Protein AF-A0A1F8PMV8-F1 (afdb_monomer_lite)

Secondary structure (DSSP, 8-state):
--HHHHHHHHHHHHHHHHHHHHHHHHHHHHHHHHHHHHHHHHHHHHHHHHHHHHHHHHTSHHHHHHHHHHHHSTTTHHHHHHHHHHTT-THHHHHHHHHHHHHHHHHHHHTTSS-HHHHHHHHHHHHHHHHHHTHHHHTSHHHHGGGHHHHHHHHHHHHHHHHHHHHHHHTT-

Structure (mmCIF, N/CA/C/O backbone):
data_AF-A0A1F8PMV8-F1
#
_entry.id   AF-A0A1F8PMV8-F1
#
loop_
_atom_site.group_PDB
_atom_site.id
_atom_site.type_symbol
_atom_site.label_atom_id
_atom_site.label_alt_id
_atom_site.label_comp_id
_atom_site.label_asym_id
_atom_site.label_entity_id
_atom_site.label_seq_id
_atom_site.pdbx_PDB_ins_code
_atom_site.Cartn_x
_atom_site.Cartn_y
_atom_site.Cartn_z
_atom_site.occupancy
_atom_site.B_iso_or_equiv
_atom_site.auth_seq_id
_atom_site.auth_comp_id
_atom_site.auth_asym_id
_atom_site.auth_atom_id
_atom_site.pdbx_PDB_model_num
ATOM 1 N N . MET A 1 1 ? 32.183 13.349 -68.808 1.00 56.97 1 MET A N 1
ATOM 2 C CA . MET A 1 1 ? 32.113 12.315 -67.754 1.00 56.97 1 MET A CA 1
ATOM 3 C C . MET A 1 1 ? 31.912 10.998 -68.468 1.00 56.97 1 MET A C 1
ATOM 5 O O . MET A 1 1 ? 30.893 10.859 -69.133 1.00 56.97 1 MET A O 1
ATOM 9 N N . ASP A 1 2 ? 32.897 10.103 -68.427 1.00 72.06 2 ASP A N 1
ATOM 10 C CA . ASP A 1 2 ? 32.836 8.847 -69.180 1.00 72.06 2 ASP A CA 1
ATOM 11 C C . ASP A 1 2 ? 31.900 7.841 -68.507 1.00 72.06 2 ASP A C 1
ATOM 13 O O . ASP A 1 2 ? 31.775 7.811 -67.281 1.00 72.06 2 ASP A O 1
ATOM 17 N N . ALA A 1 3 ? 31.263 6.985 -69.312 1.00 69.50 3 ALA A N 1
ATOM 18 C CA . ALA A 1 3 ? 30.319 5.960 -68.851 1.00 69.50 3 ALA A CA 1
ATOM 19 C C . ALA A 1 3 ? 30.900 5.078 -67.728 1.00 69.50 3 ALA A C 1
ATOM 21 O O . ALA A 1 3 ? 30.210 4.745 -66.768 1.00 69.50 3 ALA A O 1
ATOM 22 N N . LYS A 1 4 ? 32.210 4.814 -67.783 1.00 68.19 4 LYS A N 1
ATOM 23 C CA . LYS A 1 4 ? 32.962 4.048 -66.780 1.00 68.19 4 LYS A CA 1
ATOM 24 C C . LYS A 1 4 ? 33.023 4.736 -65.407 1.00 68.19 4 LYS A C 1
ATOM 26 O O . LYS A 1 4 ? 33.072 4.072 -64.376 1.00 68.19 4 LYS A O 1
ATOM 31 N N . THR A 1 5 ? 33.006 6.070 -65.373 1.00 69.88 5 THR A N 1
ATOM 32 C CA . THR A 1 5 ? 32.965 6.856 -64.129 1.00 69.88 5 THR A CA 1
ATOM 33 C C . THR A 1 5 ? 31.576 6.807 -63.490 1.00 69.88 5 THR A C 1
ATOM 35 O O . THR A 1 5 ? 31.470 6.745 -62.269 1.00 69.88 5 THR A O 1
ATOM 38 N N . ILE A 1 6 ? 30.518 6.790 -64.308 1.00 69.75 6 ILE A N 1
ATOM 39 C CA . ILE A 1 6 ? 29.122 6.694 -63.850 1.00 69.75 6 ILE A CA 1
ATOM 40 C C . ILE A 1 6 ? 28.833 5.291 -63.300 1.00 69.75 6 ILE A C 1
ATOM 42 O O . ILE A 1 6 ? 28.252 5.161 -62.227 1.00 69.75 6 ILE A O 1
ATOM 46 N N . GLU A 1 7 ? 29.299 4.247 -63.986 1.00 71.44 7 GLU A N 1
ATOM 47 C CA . GLU A 1 7 ? 29.146 2.851 -63.562 1.00 71.44 7 GLU A CA 1
ATOM 48 C C . GLU A 1 7 ? 29.895 2.557 -62.251 1.00 71.44 7 GLU A C 1
ATOM 50 O O . GLU A 1 7 ? 29.337 1.965 -61.327 1.00 71.44 7 GLU A O 1
ATOM 55 N N . ASN A 1 8 ? 31.127 3.059 -62.108 1.00 72.69 8 ASN A N 1
ATOM 56 C CA . ASN A 1 8 ? 31.873 2.953 -60.853 1.00 72.69 8 ASN A CA 1
ATOM 57 C C . ASN A 1 8 ? 31.182 3.699 -59.701 1.00 72.69 8 ASN A C 1
ATOM 59 O O . ASN A 1 8 ? 31.124 3.178 -58.589 1.00 72.69 8 ASN A O 1
ATOM 63 N N . ALA A 1 9 ? 30.626 4.888 -59.952 1.00 71.38 9 ALA A N 1
ATOM 64 C CA . ALA A 1 9 ? 29.877 5.629 -58.939 1.00 71.38 9 ALA A CA 1
ATOM 65 C C . ALA A 1 9 ? 28.587 4.899 -58.520 1.00 71.38 9 ALA A C 1
ATOM 67 O O . ALA A 1 9 ? 28.273 4.852 -57.331 1.00 71.38 9 ALA A O 1
ATOM 68 N N . ALA A 1 10 ? 27.874 4.281 -59.468 1.00 71.00 10 ALA A N 1
ATOM 69 C CA . ALA A 1 10 ? 26.686 3.478 -59.189 1.00 71.00 10 ALA A CA 1
ATOM 70 C C . ALA A 1 10 ? 27.019 2.232 -58.349 1.00 71.00 10 ALA A C 1
ATOM 72 O O . ALA A 1 10 ? 26.348 1.970 -57.353 1.00 71.00 10 ALA A O 1
ATOM 73 N N . ASN A 1 11 ? 28.099 1.518 -58.679 1.00 74.62 11 ASN A N 1
ATOM 74 C CA . ASN A 1 11 ? 28.552 0.355 -57.909 1.00 74.62 11 ASN A CA 1
ATOM 75 C C . ASN A 1 11 ? 28.974 0.729 -56.479 1.00 74.62 11 ASN A C 1
ATOM 77 O O . ASN A 1 11 ? 28.646 0.018 -55.530 1.00 74.62 11 ASN A O 1
ATOM 81 N N . VAL A 1 12 ? 29.645 1.873 -56.300 1.00 74.94 12 VAL A N 1
ATOM 82 C CA . VAL A 1 12 ? 29.990 2.392 -54.966 1.00 74.94 12 VAL A CA 1
ATOM 83 C C . VAL A 1 12 ? 28.729 2.756 -54.179 1.00 74.94 12 VAL A C 1
ATOM 85 O O . VAL A 1 12 ? 28.621 2.382 -53.014 1.00 74.94 12 VAL A O 1
ATOM 88 N N . ALA A 1 13 ? 27.746 3.417 -54.796 1.00 73.50 13 ALA A N 1
ATOM 89 C CA . ALA A 1 13 ? 26.493 3.773 -54.130 1.00 73.50 13 ALA A CA 1
ATOM 90 C C . ALA A 1 13 ? 25.708 2.535 -53.659 1.00 73.50 13 ALA A C 1
ATOM 92 O O . ALA A 1 13 ? 25.258 2.494 -52.517 1.00 73.50 13 ALA A O 1
ATOM 93 N N . VAL A 1 14 ? 25.620 1.490 -54.489 1.00 80.56 14 VAL A N 1
ATOM 94 C CA . VAL A 1 14 ? 24.934 0.229 -54.144 1.00 80.56 14 VAL A CA 1
ATOM 95 C C . VAL A 1 14 ? 25.578 -0.474 -52.944 1.00 80.56 14 VAL A C 1
ATOM 97 O O . VAL A 1 14 ? 24.873 -1.112 -52.166 1.00 80.56 14 VAL A O 1
ATOM 100 N N . ILE A 1 15 ? 26.893 -0.333 -52.748 1.00 78.38 15 ILE A N 1
ATOM 101 C CA . ILE A 1 15 ? 27.610 -0.916 -51.601 1.00 78.38 15 ILE A CA 1
ATOM 102 C C . ILE A 1 15 ? 27.521 -0.011 -50.362 1.00 78.38 15 ILE A C 1
ATOM 104 O O . ILE A 1 15 ? 27.343 -0.495 -49.245 1.00 78.38 15 ILE A O 1
ATOM 108 N N . VAL A 1 16 ? 27.632 1.308 -50.536 1.00 81.31 16 VAL A N 1
ATOM 109 C CA . VAL A 1 16 ? 27.677 2.270 -49.425 1.00 81.31 16 VAL A CA 1
ATOM 110 C C . VAL A 1 16 ? 26.301 2.465 -48.785 1.00 81.31 16 VAL A C 1
ATOM 112 O O . VAL A 1 16 ? 26.208 2.552 -47.561 1.00 81.31 16 VAL A O 1
ATOM 115 N N . THR A 1 17 ? 25.219 2.493 -49.566 1.00 82.38 17 THR A N 1
ATOM 116 C CA . THR A 1 17 ? 23.868 2.741 -49.038 1.00 82.38 17 THR A CA 1
ATOM 117 C C . THR A 1 17 ? 23.415 1.699 -47.996 1.00 82.38 17 THR A C 1
ATOM 119 O O . THR A 1 17 ? 22.984 2.116 -46.919 1.00 82.38 17 THR A O 1
ATOM 122 N N . PRO A 1 18 ? 23.559 0.373 -48.208 1.00 86.56 18 PRO A N 1
ATOM 123 C CA . PRO A 1 18 ? 23.244 -0.630 -47.187 1.00 86.56 18 PRO A CA 1
ATOM 124 C C . PRO A 1 18 ? 24.082 -0.489 -45.913 1.00 86.56 18 PRO A C 1
ATOM 126 O O . PRO A 1 18 ? 23.559 -0.691 -44.819 1.00 86.56 18 PRO A O 1
ATOM 129 N N . LEU A 1 19 ? 25.361 -0.108 -46.034 1.00 87.31 19 LEU A N 1
ATOM 130 C CA . LEU A 1 19 ? 26.246 0.097 -44.882 1.00 87.31 19 LEU A CA 1
ATOM 131 C C . LEU A 1 19 ? 25.797 1.287 -44.030 1.00 87.31 19 LEU A C 1
ATOM 133 O O . LEU A 1 19 ? 25.754 1.183 -42.805 1.00 87.31 19 LEU A O 1
ATOM 137 N N . VAL A 1 20 ? 25.409 2.395 -44.668 1.00 87.19 20 VAL A N 1
ATOM 138 C CA . VAL A 1 20 ? 24.866 3.575 -43.976 1.00 87.19 20 VAL A CA 1
ATOM 139 C C . VAL A 1 20 ? 23.545 3.240 -43.279 1.00 87.19 20 VAL A C 1
ATOM 141 O O . VAL A 1 20 ? 23.355 3.603 -42.119 1.00 87.19 20 VAL A O 1
ATOM 144 N N . ILE A 1 21 ? 22.654 2.497 -43.945 1.00 87.31 21 ILE A N 1
ATOM 145 C CA . ILE A 1 21 ? 21.382 2.051 -43.356 1.00 87.31 21 ILE A CA 1
ATOM 146 C C . ILE A 1 21 ? 21.635 1.141 -42.146 1.00 87.31 21 ILE A C 1
ATOM 148 O O . ILE A 1 21 ? 21.069 1.370 -41.077 1.00 87.31 21 ILE A O 1
ATOM 152 N N . ALA A 1 22 ? 22.514 0.143 -42.278 1.00 87.88 22 ALA A N 1
ATOM 153 C CA . ALA A 1 22 ? 22.853 -0.775 -41.192 1.00 87.88 22 ALA A CA 1
ATOM 154 C C . ALA A 1 22 ? 23.463 -0.041 -39.987 1.00 87.88 22 ALA A C 1
ATOM 156 O O . ALA A 1 22 ? 23.062 -0.289 -38.849 1.00 87.88 22 ALA A O 1
ATOM 157 N N . ALA A 1 23 ? 24.373 0.910 -40.224 1.00 87.38 23 ALA A N 1
ATOM 158 C CA . ALA A 1 23 ? 24.937 1.751 -39.171 1.00 87.38 23 ALA A CA 1
ATOM 159 C C . ALA A 1 23 ? 23.855 2.583 -38.457 1.00 87.38 23 ALA A C 1
ATOM 161 O O . ALA A 1 23 ? 23.859 2.663 -37.228 1.00 87.38 23 ALA A O 1
ATOM 162 N N . GLY A 1 24 ? 22.890 3.132 -39.204 1.00 87.12 24 GLY A N 1
ATOM 163 C CA . GLY A 1 24 ? 21.737 3.843 -38.647 1.00 87.12 24 GLY A CA 1
ATOM 164 C C . GLY A 1 24 ? 20.878 2.970 -37.727 1.00 87.12 24 GLY A C 1
ATOM 165 O O . GLY A 1 24 ? 20.547 3.390 -36.619 1.00 87.12 24 GLY A O 1
ATOM 166 N N . PHE A 1 25 ? 20.578 1.730 -38.130 1.00 90.06 25 PHE A N 1
ATOM 167 C CA . PHE A 1 25 ? 19.830 0.781 -37.294 1.00 90.06 25 PHE A CA 1
ATOM 168 C C . PHE A 1 25 ? 20.584 0.385 -36.023 1.00 90.06 25 PHE A C 1
ATOM 170 O O . PHE A 1 25 ? 19.984 0.345 -34.950 1.00 90.06 25 PHE A O 1
ATOM 177 N N . ILE A 1 26 ? 21.890 0.122 -36.121 1.00 90.56 26 ILE A N 1
ATOM 178 C CA . ILE A 1 26 ? 22.721 -0.216 -34.956 1.00 90.56 26 ILE A CA 1
ATOM 179 C C . ILE A 1 26 ? 22.740 0.950 -33.964 1.00 90.56 26 ILE A C 1
ATOM 181 O O . ILE A 1 26 ? 22.552 0.740 -32.765 1.00 90.56 26 ILE A O 1
ATOM 185 N N . PHE A 1 27 ? 22.917 2.176 -34.458 1.00 90.19 27 PHE A N 1
ATOM 186 C CA . PHE A 1 27 ? 22.914 3.376 -33.628 1.00 90.19 27 PHE A CA 1
ATOM 187 C C . PHE A 1 27 ? 21.555 3.603 -32.950 1.00 90.19 27 PHE A C 1
ATOM 189 O O . PHE A 1 27 ? 21.502 3.817 -31.738 1.00 90.19 27 PHE A O 1
ATOM 196 N N . ALA A 1 28 ? 20.453 3.477 -33.696 1.00 83.06 28 ALA A N 1
ATOM 197 C CA . ALA A 1 28 ? 19.100 3.600 -33.155 1.00 83.06 28 ALA A CA 1
ATOM 198 C C . ALA A 1 28 ? 18.801 2.528 -32.094 1.00 83.06 28 ALA A C 1
ATOM 200 O O . ALA A 1 28 ? 18.268 2.839 -31.029 1.00 83.06 28 ALA A O 1
ATOM 201 N N . TYR A 1 29 ? 19.192 1.275 -32.342 1.00 88.69 29 TYR A N 1
ATOM 202 C CA . TYR A 1 29 ? 19.033 0.183 -31.382 1.00 88.69 29 TYR A CA 1
ATOM 203 C C . TYR A 1 29 ? 19.858 0.410 -30.107 1.00 88.69 29 TYR A C 1
ATOM 205 O O . TYR A 1 29 ? 19.361 0.192 -29.000 1.00 88.69 29 TYR A O 1
ATOM 213 N N . ALA A 1 30 ? 21.102 0.881 -30.243 1.00 86.50 30 ALA A N 1
ATOM 214 C CA . ALA A 1 30 ? 21.954 1.210 -29.106 1.00 86.50 30 ALA A CA 1
ATOM 215 C C . ALA A 1 30 ? 21.346 2.330 -28.245 1.00 86.50 30 ALA A C 1
ATOM 217 O O . ALA A 1 30 ? 21.271 2.176 -27.025 1.00 86.50 30 ALA A O 1
ATOM 218 N N . HIS A 1 31 ? 20.847 3.403 -28.868 1.00 82.19 31 HIS A N 1
ATOM 219 C CA . HIS A 1 31 ? 20.151 4.488 -28.169 1.00 82.19 31 HIS A CA 1
ATOM 220 C C . HIS A 1 31 ? 18.890 4.001 -27.456 1.00 82.19 31 HIS A C 1
ATOM 222 O O . HIS A 1 31 ? 18.740 4.236 -26.259 1.00 82.19 31 HIS A O 1
ATOM 228 N N . TRP A 1 32 ? 18.048 3.222 -28.139 1.00 82.12 32 TRP A N 1
ATOM 229 C CA . TRP A 1 32 ? 16.847 2.646 -27.536 1.00 82.12 32 TRP A CA 1
ATOM 230 C C . TRP A 1 32 ? 17.166 1.807 -26.290 1.00 82.12 32 TRP A C 1
ATOM 232 O O . TRP A 1 32 ? 16.485 1.915 -25.271 1.00 82.12 32 TRP A O 1
ATOM 242 N N . LYS A 1 33 ? 18.244 1.012 -26.320 1.00 84.12 33 LYS A N 1
ATOM 243 C CA . LYS A 1 33 ? 18.690 0.236 -25.153 1.00 84.12 33 LYS A CA 1
ATOM 244 C C . LYS A 1 33 ? 19.213 1.097 -24.005 1.00 84.12 33 LYS A C 1
ATOM 246 O O . LYS A 1 33 ? 19.039 0.708 -22.846 1.00 84.12 33 LYS A O 1
ATOM 251 N N . VAL A 1 34 ? 19.862 2.224 -24.294 1.00 82.50 34 VAL A N 1
ATOM 252 C CA . VAL A 1 34 ? 20.297 3.182 -23.266 1.00 82.50 34 VAL A CA 1
ATOM 253 C C . VAL A 1 34 ? 19.082 3.846 -22.621 1.00 82.50 34 VAL A C 1
ATOM 255 O O . VAL A 1 34 ? 18.983 3.823 -21.394 1.00 82.50 34 VAL A O 1
ATOM 258 N N . ASP A 1 35 ? 18.123 4.317 -23.417 1.00 80.00 35 ASP A N 1
ATOM 259 C CA . ASP A 1 35 ? 16.888 4.941 -22.928 1.00 80.00 35 ASP A CA 1
ATOM 260 C C . ASP A 1 35 ? 16.059 3.958 -22.090 1.00 80.00 35 ASP A C 1
ATOM 262 O O . ASP A 1 35 ? 15.577 4.294 -21.011 1.00 80.00 35 ASP A O 1
ATOM 266 N N . GLU A 1 36 ? 15.962 2.695 -22.515 1.00 81.88 36 GLU A N 1
ATOM 267 C CA . GLU A 1 36 ? 15.287 1.634 -21.760 1.00 81.88 36 GLU A CA 1
ATOM 268 C C . GLU A 1 36 ? 15.961 1.387 -20.396 1.00 81.88 36 GLU A C 1
ATOM 270 O O . GLU A 1 36 ? 15.291 1.190 -19.380 1.00 81.88 36 GLU A O 1
ATOM 275 N N . LYS A 1 37 ? 17.302 1.399 -20.340 1.00 81.94 37 LYS A N 1
ATOM 276 C CA . LYS A 1 37 ? 18.050 1.280 -19.076 1.00 81.94 37 LYS A CA 1
ATOM 277 C C . LYS A 1 37 ? 17.850 2.500 -18.178 1.00 81.94 37 LYS A C 1
ATOM 279 O O . LYS A 1 37 ? 17.633 2.314 -16.984 1.00 81.94 37 LYS A O 1
ATOM 284 N N . GLN A 1 38 ? 17.901 3.710 -18.731 1.00 77.88 38 GLN A N 1
ATOM 285 C CA . GLN A 1 38 ? 17.686 4.943 -17.973 1.00 77.88 38 GLN A CA 1
ATOM 286 C C . GLN A 1 38 ? 16.261 5.021 -17.423 1.00 77.88 38 GLN A C 1
ATOM 288 O O . GLN A 1 38 ? 16.084 5.270 -16.234 1.00 77.88 38 GLN A O 1
ATOM 293 N N . ASN A 1 39 ? 15.257 4.701 -18.238 1.00 75.88 39 ASN A N 1
ATOM 294 C CA . ASN A 1 39 ? 13.862 4.652 -17.806 1.00 75.88 39 ASN A CA 1
ATOM 295 C C . ASN A 1 39 ? 13.657 3.629 -16.687 1.00 75.88 39 ASN A C 1
ATOM 297 O O . ASN A 1 39 ? 13.048 3.956 -15.671 1.00 75.88 39 ASN A O 1
ATOM 301 N N . ARG A 1 40 ? 14.234 2.423 -16.809 1.00 79.31 40 ARG A N 1
ATOM 302 C CA . ARG A 1 40 ? 14.213 1.430 -15.722 1.00 79.31 40 ARG A CA 1
ATOM 303 C C . ARG A 1 40 ? 14.868 1.950 -14.445 1.00 79.31 40 ARG A C 1
ATOM 305 O O . ARG A 1 40 ? 14.311 1.763 -13.370 1.00 79.31 40 ARG A O 1
ATOM 312 N N . ALA A 1 41 ? 16.023 2.607 -14.547 1.00 78.94 41 ALA A N 1
ATOM 313 C CA . ALA A 1 41 ? 16.704 3.171 -13.385 1.00 78.94 41 ALA A CA 1
ATOM 314 C C . ALA A 1 41 ? 15.847 4.245 -12.697 1.00 78.94 41 ALA A C 1
ATOM 316 O O . ALA A 1 41 ? 15.666 4.183 -11.487 1.00 78.94 41 ALA A O 1
ATOM 317 N N . ILE A 1 42 ? 15.252 5.165 -13.463 1.00 80.88 42 ILE A N 1
ATOM 318 C CA . ILE A 1 42 ? 14.367 6.217 -12.940 1.00 80.88 42 ILE A CA 1
ATOM 319 C C . ILE A 1 42 ? 13.137 5.613 -12.254 1.00 80.88 42 ILE A C 1
ATOM 321 O O . ILE A 1 42 ? 12.781 6.039 -11.155 1.00 80.88 42 ILE A O 1
ATOM 325 N N . ILE A 1 43 ? 12.499 4.616 -12.875 1.00 80.38 43 ILE A N 1
ATOM 326 C CA . ILE A 1 43 ? 11.347 3.908 -12.297 1.00 80.38 43 ILE A CA 1
ATOM 327 C C . ILE A 1 43 ? 11.743 3.248 -10.974 1.00 80.38 43 ILE A C 1
ATOM 329 O O . ILE A 1 43 ? 11.061 3.443 -9.971 1.00 80.38 43 ILE A O 1
ATOM 333 N N . ASN A 1 44 ? 12.871 2.535 -10.945 1.00 79.62 44 ASN A N 1
ATOM 334 C CA . ASN A 1 44 ? 13.362 1.882 -9.735 1.00 79.62 44 ASN A CA 1
ATOM 335 C C . ASN A 1 44 ? 13.685 2.892 -8.630 1.00 79.62 44 ASN A C 1
ATOM 337 O O . ASN A 1 44 ? 13.315 2.669 -7.484 1.00 79.62 44 ASN A O 1
ATOM 341 N N . THR A 1 45 ? 14.328 4.018 -8.953 1.00 85.50 45 THR A N 1
ATOM 342 C CA . THR A 1 45 ? 14.621 5.069 -7.969 1.00 85.50 45 THR A CA 1
ATOM 343 C C . THR A 1 45 ? 13.343 5.639 -7.363 1.00 85.50 45 THR A C 1
ATOM 345 O O . THR A 1 45 ? 13.255 5.749 -6.142 1.00 85.50 45 THR A O 1
ATOM 348 N N . ARG A 1 46 ? 12.337 5.949 -8.191 1.00 82.62 46 ARG A N 1
ATOM 349 C CA . ARG A 1 46 ? 11.042 6.452 -7.711 1.00 82.62 46 ARG A CA 1
ATOM 350 C C . ARG A 1 46 ? 10.337 5.431 -6.830 1.00 82.62 46 ARG A C 1
ATOM 352 O O . ARG A 1 46 ? 9.847 5.791 -5.769 1.00 82.62 46 ARG A O 1
ATOM 359 N N . LEU A 1 47 ? 10.333 4.165 -7.239 1.00 84.62 47 LEU A N 1
ATOM 360 C CA . LEU A 1 47 ? 9.739 3.083 -6.462 1.00 84.62 47 LEU A CA 1
ATOM 361 C C . LEU A 1 47 ? 10.426 2.921 -5.103 1.00 84.62 47 LEU A C 1
ATOM 363 O O . LEU A 1 47 ? 9.742 2.839 -4.087 1.00 84.62 47 LEU A O 1
ATOM 367 N N . THR A 1 48 ? 11.761 2.927 -5.068 1.00 87.56 48 THR A N 1
ATOM 368 C CA . THR A 1 48 ? 12.525 2.883 -3.815 1.00 87.56 48 THR A CA 1
ATOM 369 C C . THR A 1 48 ? 12.185 4.070 -2.921 1.00 87.56 48 THR A C 1
ATOM 371 O O . THR A 1 48 ? 11.943 3.883 -1.734 1.00 87.56 48 THR A O 1
ATOM 374 N N . GLU A 1 49 ? 12.119 5.282 -3.474 1.00 89.25 49 GLU A N 1
ATOM 375 C CA . GLU A 1 49 ? 11.737 6.476 -2.717 1.00 89.25 49 GLU A CA 1
ATOM 376 C C . GLU A 1 49 ? 10.312 6.365 -2.156 1.00 89.25 49 GLU A C 1
ATOM 378 O O . GLU A 1 49 ? 10.088 6.658 -0.983 1.00 89.25 49 GLU A O 1
ATOM 383 N N . THR A 1 50 ? 9.351 5.896 -2.956 1.00 89.62 50 THR A N 1
ATOM 384 C CA . THR A 1 50 ? 7.979 5.651 -2.498 1.00 89.62 50 THR A CA 1
ATOM 385 C C . THR A 1 50 ? 7.947 4.632 -1.364 1.00 89.62 50 THR A C 1
ATOM 387 O O . THR A 1 50 ? 7.315 4.886 -0.343 1.00 89.62 50 THR A O 1
ATOM 390 N N . VAL A 1 51 ? 8.653 3.507 -1.505 1.00 90.88 51 VAL A N 1
ATOM 391 C CA . VAL A 1 51 ? 8.733 2.470 -0.467 1.00 90.88 51 VAL A CA 1
ATOM 392 C C . VAL A 1 51 ? 9.341 3.035 0.818 1.00 90.88 51 VAL A C 1
ATOM 394 O O . VAL A 1 51 ? 8.764 2.845 1.886 1.00 90.88 51 VAL A O 1
ATOM 397 N N . LEU A 1 52 ? 10.445 3.784 0.731 1.00 91.62 52 LEU A N 1
ATOM 398 C CA . LEU A 1 52 ? 11.072 4.420 1.894 1.00 91.62 52 LEU A CA 1
ATOM 399 C C . LEU A 1 52 ? 10.118 5.390 2.598 1.00 91.62 52 LEU A C 1
ATOM 401 O O . LEU A 1 52 ? 9.950 5.296 3.809 1.00 91.62 52 LEU A O 1
ATOM 405 N N . ARG A 1 53 ? 9.421 6.254 1.853 1.00 92.19 53 ARG A N 1
ATOM 406 C CA . ARG A 1 53 ? 8.429 7.184 2.423 1.00 92.19 53 ARG A CA 1
ATOM 407 C C . ARG A 1 53 ? 7.267 6.455 3.101 1.00 92.19 53 ARG A C 1
ATOM 409 O O . ARG A 1 53 ? 6.798 6.883 4.152 1.00 92.19 53 ARG A O 1
ATOM 416 N N . LEU A 1 54 ? 6.797 5.349 2.522 1.00 94.19 54 LEU A N 1
ATOM 417 C CA . LEU A 1 54 ? 5.755 4.524 3.140 1.00 94.19 54 LEU A CA 1
ATOM 418 C C . LEU A 1 54 ? 6.242 3.863 4.430 1.00 94.19 54 LEU A C 1
ATOM 420 O O . LEU A 1 54 ? 5.457 3.755 5.373 1.00 94.19 54 LEU A O 1
ATOM 424 N N . PHE A 1 55 ? 7.511 3.453 4.492 1.00 93.69 55 PHE A N 1
ATOM 425 C CA . PHE A 1 55 ? 8.136 2.960 5.719 1.00 93.69 55 PHE A CA 1
ATOM 426 C C . PHE A 1 55 ? 8.279 4.055 6.772 1.00 93.69 55 PHE A C 1
ATOM 428 O O . PHE A 1 55 ? 7.938 3.828 7.927 1.00 93.69 55 PHE A O 1
ATOM 435 N N . GLU A 1 56 ? 8.723 5.249 6.390 1.00 94.94 56 GLU A N 1
ATOM 436 C CA . GLU A 1 56 ? 8.819 6.396 7.298 1.00 94.94 56 GLU A CA 1
ATOM 437 C C . GLU A 1 56 ? 7.452 6.759 7.891 1.00 94.94 56 GLU A C 1
ATOM 439 O O . GLU A 1 56 ? 7.338 6.963 9.100 1.00 94.94 56 GLU A O 1
ATOM 444 N N . LEU A 1 57 ? 6.398 6.762 7.067 1.00 95.38 57 LEU A N 1
ATOM 445 C CA . LEU A 1 57 ? 5.026 6.969 7.530 1.00 95.38 57 LEU A CA 1
ATOM 446 C C . LEU A 1 57 ? 4.558 5.828 8.442 1.00 95.38 57 LEU A C 1
ATOM 448 O O . LEU A 1 57 ? 3.925 6.073 9.467 1.00 95.38 57 LEU A O 1
ATOM 452 N N . TRP A 1 58 ? 4.883 4.580 8.101 1.00 96.31 58 TRP A N 1
ATOM 453 C CA . TRP A 1 58 ? 4.565 3.432 8.946 1.00 96.31 58 TRP A CA 1
ATOM 454 C C . TRP A 1 58 ? 5.271 3.508 10.304 1.00 96.31 58 TRP A C 1
ATOM 456 O O . TRP A 1 58 ? 4.694 3.160 11.332 1.00 96.31 58 TRP A O 1
ATOM 466 N N . GLU A 1 59 ? 6.502 3.997 10.348 1.00 95.88 59 GLU A N 1
ATOM 467 C CA . GLU A 1 59 ? 7.283 4.136 11.576 1.00 95.88 59 GLU A CA 1
ATOM 468 C C . GLU A 1 59 ? 7.062 5.469 12.301 1.00 95.88 59 GLU A C 1
ATOM 470 O O . GLU A 1 59 ? 7.671 5.707 13.354 1.00 95.88 59 GLU A O 1
ATOM 475 N N . SER A 1 60 ? 6.166 6.327 11.807 1.00 96.00 60 SER A N 1
ATOM 476 C CA . SER A 1 60 ? 5.910 7.631 12.412 1.00 96.00 60 SER A CA 1
ATOM 477 C C . SER A 1 60 ? 5.338 7.505 13.838 1.00 96.00 60 SER A C 1
ATOM 479 O O . SER A 1 60 ? 4.689 6.503 14.177 1.00 96.00 60 SER A O 1
ATOM 481 N N . PRO A 1 61 ? 5.567 8.501 14.716 1.00 96.75 61 PRO A N 1
ATOM 482 C CA . PRO A 1 61 ? 4.996 8.515 16.063 1.00 96.75 61 PRO A CA 1
ATOM 483 C C . PRO A 1 61 ? 3.464 8.401 16.079 1.00 96.75 61 PRO A C 1
ATOM 485 O O . PRO A 1 61 ? 2.902 7.685 16.909 1.00 96.75 61 PRO A O 1
ATOM 488 N N . GLU A 1 62 ? 2.790 9.062 15.139 1.00 93.81 62 GLU A N 1
ATOM 489 C CA . GLU A 1 62 ? 1.335 9.058 14.982 1.00 93.81 62 GLU A CA 1
ATOM 490 C C . GLU A 1 62 ? 0.837 7.663 14.609 1.00 93.81 62 GLU A C 1
ATOM 492 O O . GLU A 1 62 ? -0.097 7.148 15.225 1.00 93.81 62 GLU A O 1
ATOM 497 N N . MET A 1 63 ? 1.509 7.003 13.662 1.00 97.06 63 MET A N 1
ATOM 498 C CA . MET A 1 63 ? 1.162 5.643 13.271 1.00 97.06 63 MET A CA 1
ATOM 499 C C . MET A 1 63 ? 1.393 4.650 14.415 1.00 97.06 63 MET A C 1
ATOM 501 O O . MET A 1 63 ? 0.559 3.777 14.660 1.00 97.06 63 MET A O 1
ATOM 505 N N . ARG A 1 64 ? 2.487 4.795 15.175 1.00 96.50 64 ARG A N 1
ATOM 506 C CA . ARG A 1 64 ? 2.734 3.976 16.374 1.00 96.50 64 ARG A CA 1
ATOM 507 C C . ARG A 1 64 ? 1.631 4.143 17.415 1.00 96.50 64 ARG A C 1
ATOM 509 O O . ARG A 1 64 ? 1.164 3.143 17.964 1.00 96.50 64 ARG A O 1
ATOM 516 N N . LYS A 1 65 ? 1.192 5.379 17.662 1.00 95.69 65 LYS A N 1
ATOM 517 C CA . LYS A 1 65 ? 0.078 5.685 18.568 1.00 95.69 65 LYS A CA 1
ATOM 518 C C . LYS A 1 65 ? -1.229 5.058 18.076 1.00 95.69 65 LYS A C 1
ATOM 520 O O . LYS A 1 65 ? -1.914 4.405 18.863 1.00 95.69 65 LYS A O 1
ATOM 525 N N . GLY A 1 66 ? -1.527 5.181 16.783 1.00 95.56 66 GLY A N 1
ATOM 526 C CA . GLY A 1 66 ? -2.698 4.565 16.163 1.00 95.56 66 GLY A CA 1
ATOM 527 C C . GLY A 1 66 ? -2.694 3.043 16.284 1.00 95.56 66 GLY A C 1
ATOM 528 O O . GLY A 1 66 ? -3.645 2.459 16.794 1.00 95.56 66 GLY A O 1
ATOM 529 N N . ARG A 1 67 ? -1.580 2.385 15.934 1.00 96.56 67 ARG A N 1
ATOM 530 C CA . ARG A 1 67 ? -1.409 0.935 16.127 1.00 96.56 67 ARG A CA 1
ATOM 531 C C . ARG A 1 67 ? -1.619 0.513 17.579 1.00 96.56 67 ARG A C 1
ATOM 533 O O . ARG A 1 67 ? -2.303 -0.475 17.832 1.00 96.56 67 ARG A O 1
ATOM 540 N N . ALA A 1 68 ? -1.040 1.241 18.535 1.00 95.25 68 ALA A N 1
ATOM 541 C CA . ALA A 1 68 ? -1.203 0.940 19.954 1.00 95.25 68 ALA A CA 1
ATOM 542 C C . ALA A 1 68 ? -2.677 1.023 20.379 1.00 95.25 68 ALA A C 1
ATOM 544 O O . ALA A 1 68 ? -3.179 0.093 21.006 1.00 95.25 68 ALA A O 1
ATOM 545 N N . ARG A 1 69 ? -3.383 2.088 19.978 1.00 94.12 69 ARG A N 1
ATOM 546 C CA . ARG A 1 69 ? -4.815 2.265 20.255 1.00 94.12 69 ARG A CA 1
ATOM 547 C C . ARG A 1 69 ? -5.654 1.144 19.643 1.00 94.12 69 ARG A C 1
ATOM 549 O O . ARG A 1 69 ? -6.386 0.470 20.358 1.00 94.12 69 ARG A O 1
ATOM 556 N N . VAL A 1 70 ? -5.492 0.903 18.344 1.00 95.19 70 VAL A N 1
ATOM 557 C CA . VAL A 1 70 ? -6.235 -0.119 17.592 1.00 95.19 70 VAL A CA 1
ATOM 558 C C . VAL A 1 70 ? -6.065 -1.508 18.211 1.00 95.19 70 VAL A C 1
ATOM 560 O O . VAL A 1 70 ? -7.030 -2.260 18.310 1.00 95.19 70 VAL A O 1
ATOM 563 N N . ASN A 1 71 ? -4.858 -1.848 18.672 1.00 92.38 71 ASN A N 1
ATOM 564 C CA . ASN A 1 71 ? -4.607 -3.139 19.312 1.00 92.38 71 ASN A CA 1
ATOM 565 C C . ASN A 1 71 ? -5.237 -3.251 20.713 1.00 92.38 71 ASN A C 1
ATOM 567 O O . ASN A 1 71 ? -5.634 -4.349 21.100 1.00 92.38 71 ASN A O 1
ATOM 571 N N . VAL A 1 72 ? -5.361 -2.149 21.462 1.00 91.00 72 VAL A N 1
ATOM 572 C CA . VAL A 1 72 ? -6.083 -2.129 22.750 1.00 91.00 72 VAL A CA 1
ATOM 573 C C . VAL A 1 72 ? -7.585 -2.315 22.528 1.00 91.00 72 VAL A C 1
ATOM 575 O O . VAL A 1 72 ? -8.209 -3.146 23.188 1.00 91.00 72 VAL A O 1
ATOM 578 N N . ASP A 1 73 ? -8.146 -1.609 21.549 1.00 85.06 73 ASP A N 1
ATOM 579 C CA . ASP A 1 73 ? -9.588 -1.589 21.289 1.00 85.06 73 ASP A CA 1
ATOM 580 C C . ASP A 1 73 ? -10.053 -2.712 20.342 1.00 85.06 73 ASP A C 1
ATOM 582 O O . ASP A 1 73 ? -11.225 -2.767 19.980 1.00 85.06 73 ASP A O 1
ATOM 586 N N . ALA A 1 74 ? -9.174 -3.648 19.962 1.00 82.06 74 ALA A N 1
ATOM 587 C CA . ALA A 1 74 ? -9.375 -4.594 18.856 1.00 82.06 74 ALA A CA 1
ATOM 588 C C . ALA A 1 74 ? -10.734 -5.324 18.851 1.00 82.06 74 ALA A C 1
ATOM 590 O O . ALA A 1 74 ? -11.338 -5.512 17.799 1.00 82.06 74 ALA A O 1
ATOM 591 N N . LYS A 1 75 ? -11.254 -5.725 20.021 1.00 85.31 75 LYS A N 1
ATOM 592 C CA . LYS A 1 75 ? -12.547 -6.435 20.127 1.00 85.31 75 LYS A CA 1
ATOM 593 C C . LYS A 1 75 ? -13.773 -5.526 19.997 1.00 85.31 75 LYS A C 1
ATOM 595 O O . LYS A 1 75 ? -14.859 -6.025 19.721 1.00 85.31 75 LYS A O 1
ATOM 600 N N . GLN A 1 76 ? -13.620 -4.229 20.241 1.00 91.75 76 GLN A N 1
ATOM 601 C CA . GLN A 1 76 ? -14.706 -3.242 20.263 1.00 91.75 76 GLN A CA 1
ATOM 602 C C . GLN A 1 76 ? -14.433 -2.068 19.315 1.00 91.75 76 GLN A C 1
ATOM 604 O O . GLN A 1 76 ? -15.051 -1.013 19.435 1.00 91.75 76 GLN A O 1
ATOM 609 N N . LEU A 1 77 ? -13.535 -2.257 18.344 1.00 93.00 77 LEU A N 1
ATOM 610 C CA . LEU A 1 77 ? -13.013 -1.187 17.502 1.00 93.00 77 LEU A CA 1
ATOM 611 C C . LEU A 1 77 ? -14.114 -0.441 16.741 1.00 93.00 77 LEU A C 1
ATOM 613 O O . LEU A 1 77 ? -14.106 0.784 16.699 1.00 93.00 77 LEU A O 1
ATOM 617 N N . LYS A 1 78 ? -15.107 -1.164 16.209 1.00 93.75 78 LYS A N 1
ATOM 618 C CA . LYS A 1 78 ? -16.273 -0.551 15.560 1.00 93.75 78 LYS A CA 1
ATOM 619 C C . LYS A 1 78 ? -17.023 0.399 16.500 1.00 93.75 78 LYS A C 1
ATOM 621 O O . LYS A 1 78 ? -17.307 1.527 16.116 1.00 93.75 78 LYS A O 1
ATOM 626 N N . ILE A 1 79 ? -17.311 -0.046 17.724 1.00 94.31 79 ILE A N 1
ATOM 627 C CA . ILE A 1 79 ? -18.029 0.757 18.725 1.00 94.31 79 ILE A CA 1
ATOM 628 C C . ILE A 1 79 ? -17.200 1.996 19.084 1.00 94.31 79 ILE A C 1
ATOM 630 O O . ILE A 1 79 ? -17.739 3.097 19.128 1.00 94.31 79 ILE A O 1
ATOM 634 N N . ALA A 1 80 ? -15.888 1.830 19.277 1.00 93.88 80 ALA A N 1
ATOM 635 C CA . ALA A 1 80 ? -14.979 2.933 19.575 1.00 93.88 80 ALA A CA 1
ATOM 636 C C . ALA A 1 80 ? -14.940 3.980 18.448 1.00 93.88 80 ALA A C 1
ATOM 638 O O . ALA A 1 80 ? -15.000 5.175 18.726 1.00 93.88 80 ALA A O 1
ATOM 639 N N . ILE A 1 81 ? -14.891 3.545 17.182 1.00 94.06 81 ILE A N 1
ATOM 640 C CA . ILE A 1 81 ? -14.933 4.437 16.014 1.00 94.06 81 ILE A CA 1
ATOM 641 C C . ILE A 1 81 ? -16.265 5.184 15.951 1.00 94.06 81 ILE A C 1
ATOM 643 O O . ILE A 1 81 ? -16.270 6.398 15.789 1.00 94.06 81 ILE A O 1
ATOM 647 N N . GLU A 1 82 ? -17.393 4.485 16.088 1.00 93.88 82 GLU A N 1
ATOM 648 C CA . GLU A 1 82 ? -18.718 5.109 16.023 1.00 93.88 82 GLU A CA 1
ATOM 649 C C . GLU A 1 82 ? -18.947 6.117 17.150 1.00 93.88 82 GLU A C 1
ATOM 651 O O . GLU A 1 82 ? -19.582 7.147 16.930 1.00 93.88 82 GLU A O 1
ATOM 656 N N . GLU A 1 83 ? -18.441 5.835 18.349 1.00 94.75 83 GLU A N 1
ATOM 657 C CA . GLU A 1 83 ? -18.544 6.753 19.478 1.00 94.75 83 GLU A CA 1
ATOM 658 C C . GLU A 1 83 ? -17.640 7.976 19.292 1.00 94.75 83 GLU A C 1
ATOM 660 O O . GLU A 1 83 ? -18.089 9.107 19.476 1.00 94.75 83 GLU A O 1
ATOM 665 N N . ALA A 1 84 ? -16.397 7.773 18.846 1.00 93.75 84 ALA A N 1
ATOM 666 C CA . ALA A 1 84 ? -15.481 8.869 18.544 1.00 93.75 84 ALA A CA 1
ATOM 667 C C . ALA A 1 84 ? -16.001 9.763 17.402 1.00 93.75 84 ALA A C 1
ATOM 669 O O . ALA A 1 84 ? -15.869 10.983 17.485 1.00 93.75 84 ALA A O 1
ATOM 670 N N . ASP A 1 85 ? -16.630 9.176 16.379 1.00 92.56 85 ASP A N 1
ATOM 671 C CA . ASP A 1 85 ? -17.268 9.882 15.258 1.00 92.56 85 ASP A CA 1
ATOM 672 C C . ASP A 1 85 ? -18.457 10.729 15.733 1.00 92.56 85 ASP A C 1
ATOM 674 O O . ASP A 1 85 ? -18.535 11.920 15.436 1.00 92.56 85 ASP A O 1
ATOM 678 N N . LYS A 1 86 ? -19.340 10.165 16.569 1.00 94.62 86 LYS A N 1
ATOM 679 C CA . LYS A 1 86 ? -20.471 10.908 17.159 1.00 94.62 86 LYS A CA 1
ATOM 680 C C . LYS A 1 86 ? -20.024 12.074 18.036 1.00 94.62 86 LYS A C 1
ATOM 682 O O . LYS A 1 86 ? -20.678 13.114 18.041 1.00 94.62 86 LYS A O 1
ATOM 687 N N . GLN A 1 87 ? -18.947 11.891 18.796 1.00 94.06 87 GLN A N 1
ATOM 688 C CA . GLN A 1 87 ? -18.407 12.913 19.694 1.00 94.06 87 GLN A CA 1
ATOM 689 C C . GLN A 1 87 ? -17.470 13.904 18.987 1.00 94.06 87 GLN A C 1
ATOM 691 O O . GLN A 1 87 ? -17.011 14.848 19.627 1.00 94.06 87 GLN A O 1
ATOM 696 N N . ASN A 1 88 ? -17.174 13.700 17.696 1.00 88.75 88 ASN A N 1
ATOM 697 C CA . ASN A 1 88 ? -16.153 14.435 16.946 1.00 88.75 88 ASN A CA 1
ATOM 698 C C . ASN A 1 88 ? -14.810 14.506 17.703 1.00 88.75 88 ASN A C 1
ATOM 700 O O . ASN A 1 88 ? -14.203 15.567 17.850 1.00 88.75 88 ASN A O 1
ATOM 704 N N . SER A 1 89 ? -14.396 13.367 18.260 1.00 92.00 89 SER A N 1
ATOM 705 C CA . SER A 1 89 ? -13.210 13.255 19.104 1.00 92.00 89 SER A CA 1
ATOM 706 C C . SER A 1 89 ? -11.935 13.159 18.269 1.00 92.00 89 SER A C 1
ATOM 708 O O . SER A 1 89 ? -11.879 12.390 17.309 1.00 92.00 89 SER A O 1
ATOM 710 N N . ASP A 1 90 ? -10.861 13.814 18.717 1.00 89.00 90 ASP A N 1
ATOM 711 C CA . ASP A 1 90 ? -9.515 13.672 18.135 1.00 89.00 90 ASP A CA 1
ATOM 712 C C . ASP A 1 90 ? -9.009 12.216 18.151 1.00 89.00 90 ASP A C 1
ATOM 714 O O . ASP A 1 90 ? -8.139 11.836 17.366 1.00 89.00 90 ASP A O 1
ATOM 718 N N . ILE A 1 91 ? -9.575 11.370 19.021 1.00 91.25 91 ILE A N 1
ATOM 719 C CA . ILE A 1 91 ? -9.257 9.938 19.101 1.00 91.25 91 ILE A CA 1
ATOM 720 C C . ILE A 1 91 ? -9.668 9.205 17.818 1.00 91.25 91 ILE A C 1
ATOM 722 O O . ILE A 1 91 ? -9.050 8.195 17.477 1.00 91.25 91 ILE A O 1
ATOM 726 N N . LEU A 1 92 ? -10.658 9.717 17.076 1.00 93.12 92 LEU A N 1
ATOM 727 C CA . LEU A 1 92 ? -11.095 9.118 15.819 1.00 93.12 92 LEU A CA 1
ATOM 728 C C . LEU A 1 92 ? -9.920 8.938 14.856 1.00 93.12 92 LEU A C 1
ATOM 730 O O . LEU A 1 92 ? -9.794 7.876 14.256 1.00 93.12 92 LEU A O 1
ATOM 734 N N . PHE A 1 93 ? -9.027 9.930 14.766 1.00 92.56 93 PHE A N 1
ATOM 735 C CA . PHE A 1 93 ? -7.837 9.850 13.922 1.00 92.56 93 PHE A CA 1
ATOM 736 C C . PHE A 1 93 ? -6.951 8.656 14.301 1.00 92.56 93 PHE A C 1
ATOM 738 O O . PHE A 1 93 ? -6.620 7.844 13.438 1.00 92.56 93 PHE A O 1
ATOM 745 N N . ASP A 1 94 ? -6.635 8.490 15.591 1.00 94.44 94 ASP A N 1
ATOM 746 C CA . ASP A 1 94 ? -5.826 7.365 16.081 1.00 94.44 94 ASP A CA 1
ATOM 747 C C . ASP A 1 94 ? -6.477 6.007 15.743 1.00 94.44 94 ASP A C 1
ATOM 749 O O . ASP A 1 94 ? -5.779 5.035 15.449 1.00 94.44 94 ASP A O 1
ATOM 753 N N . LEU A 1 95 ? -7.812 5.934 15.783 1.00 94.69 95 LEU A N 1
ATOM 754 C CA . LEU A 1 95 ? -8.581 4.708 15.553 1.00 94.69 95 LEU A CA 1
ATOM 755 C C . LEU A 1 95 ? -8.709 4.314 14.080 1.00 94.69 95 LEU A C 1
ATOM 757 O O . LEU A 1 95 ? -9.037 3.162 13.817 1.00 94.69 95 LEU A O 1
ATOM 761 N N . VAL A 1 96 ? -8.488 5.234 13.133 1.00 95.06 96 VAL A N 1
ATOM 762 C CA . VAL A 1 96 ? -8.651 4.963 11.689 1.00 95.06 96 VAL A CA 1
ATOM 763 C C . VAL A 1 96 ? -7.363 5.107 10.885 1.00 95.06 96 VAL A C 1
ATOM 765 O O . VAL A 1 96 ? -7.311 4.654 9.744 1.00 95.06 96 VAL A O 1
ATOM 768 N N . VAL A 1 97 ? -6.303 5.694 11.455 1.00 95.88 97 VAL A N 1
ATOM 769 C CA . VAL A 1 97 ? -5.047 5.974 10.736 1.00 95.88 97 VAL A CA 1
ATOM 770 C C . VAL A 1 97 ? -4.421 4.720 10.115 1.00 95.88 97 VAL A C 1
ATOM 772 O O . VAL A 1 97 ? -3.895 4.780 9.006 1.00 95.88 97 VAL A O 1
ATOM 775 N N . VAL A 1 98 ? -4.535 3.565 10.781 1.00 97.38 98 VAL A N 1
ATOM 776 C CA . VAL A 1 98 ? -4.002 2.291 10.274 1.00 97.38 98 VAL A CA 1
ATOM 777 C C . VAL A 1 98 ? -4.815 1.781 9.082 1.00 97.38 98 VAL A C 1
ATOM 779 O O . VAL A 1 98 ? -4.233 1.365 8.083 1.00 97.38 98 VAL A O 1
ATOM 782 N N . ALA A 1 99 ? -6.149 1.840 9.154 1.00 96.94 99 ALA A N 1
ATOM 783 C CA . ALA A 1 99 ? -7.001 1.459 8.029 1.00 96.94 99 ALA A CA 1
ATOM 784 C C . ALA A 1 99 ? -6.797 2.402 6.834 1.00 96.94 99 ALA A C 1
ATOM 786 O O . ALA A 1 99 ? -6.628 1.928 5.718 1.00 96.94 99 ALA A O 1
ATOM 787 N N . ASN A 1 100 ? -6.700 3.714 7.072 1.00 96.56 100 ASN A N 1
ATOM 788 C CA . ASN A 1 100 ? -6.406 4.706 6.032 1.00 96.56 100 ASN A CA 1
ATOM 789 C C . ASN A 1 100 ? -5.050 4.473 5.356 1.00 96.56 100 ASN A C 1
ATOM 791 O O . ASN A 1 100 ? -4.922 4.660 4.146 1.00 96.56 100 ASN A O 1
ATOM 795 N N . TYR A 1 101 ? -4.032 4.069 6.121 1.00 97.75 101 TYR A N 1
ATOM 796 C CA . TYR A 1 101 ? -2.724 3.725 5.568 1.00 97.75 101 TYR A CA 1
ATOM 797 C C . TYR A 1 101 ? -2.824 2.556 4.590 1.00 97.75 101 TYR A C 1
ATOM 799 O O . TYR A 1 101 ? -2.325 2.654 3.470 1.00 97.75 101 TYR A O 1
ATOM 807 N N . PHE A 1 102 ? -3.494 1.470 4.981 1.00 98.19 102 PHE A N 1
ATOM 808 C CA . PHE A 1 102 ? -3.641 0.316 4.096 1.00 98.19 102 PHE A CA 1
ATOM 809 C C . PHE A 1 102 ? -4.616 0.549 2.949 1.00 98.19 102 PHE A C 1
ATOM 811 O O . PHE A 1 102 ? -4.409 -0.011 1.880 1.00 98.19 102 PHE A O 1
ATOM 818 N N . ASP A 1 103 ? -5.624 1.397 3.126 1.00 97.75 103 ASP A N 1
ATOM 819 C CA . ASP A 1 103 ? -6.489 1.824 2.030 1.00 97.75 103 ASP A CA 1
ATOM 820 C C . ASP A 1 103 ? -5.688 2.617 0.986 1.00 97.75 103 ASP A C 1
ATOM 822 O O . ASP A 1 103 ? -5.711 2.293 -0.198 1.00 97.75 103 ASP A O 1
ATOM 826 N N . SER A 1 104 ? -4.846 3.552 1.437 1.00 96.62 104 SER A N 1
ATOM 827 C CA . SER A 1 104 ? -3.944 4.315 0.562 1.00 96.62 104 SER A CA 1
ATOM 828 C C . SER A 1 104 ? -2.911 3.418 -0.131 1.00 96.62 104 SER A C 1
ATOM 830 O O . SER A 1 104 ? -2.639 3.587 -1.318 1.00 96.62 104 SER A O 1
ATOM 832 N N . LEU A 1 105 ? -2.341 2.441 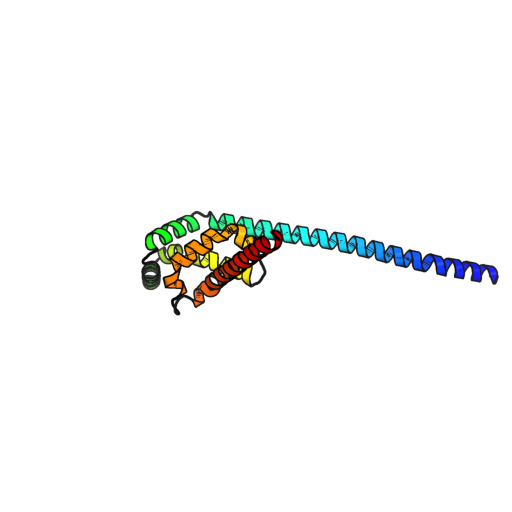0.586 1.00 97.12 105 LEU A N 1
ATOM 833 C CA . LEU A 1 105 ? -1.468 1.427 -0.012 1.00 97.12 105 LEU A CA 1
ATOM 834 C C . LEU A 1 105 ? -2.228 0.581 -1.044 1.00 97.12 105 LEU A C 1
ATOM 836 O O . LEU A 1 105 ? -1.681 0.271 -2.100 1.00 97.12 105 LEU A O 1
ATOM 840 N N . GLY A 1 106 ? -3.489 0.249 -0.762 1.00 97.62 106 GLY A N 1
ATOM 841 C CA . GLY A 1 106 ? -4.379 -0.447 -1.680 1.00 97.62 106 GLY A CA 1
ATOM 842 C C . GLY A 1 106 ? -4.563 0.317 -2.981 1.00 97.62 106 GLY A C 1
ATOM 843 O O . GLY A 1 106 ? -4.319 -0.256 -4.036 1.00 97.62 106 GLY A O 1
ATOM 844 N N . VAL A 1 107 ? -4.851 1.620 -2.922 1.00 96.69 107 VAL A N 1
ATOM 845 C CA . VAL A 1 107 ? -4.924 2.477 -4.119 1.00 96.69 107 VAL A CA 1
ATOM 846 C C . VAL A 1 107 ? -3.640 2.375 -4.941 1.00 96.69 107 VAL A C 1
ATOM 848 O O . VAL A 1 107 ? -3.691 2.148 -6.146 1.00 96.69 107 VAL A O 1
ATOM 851 N N . LEU A 1 108 ? -2.470 2.485 -4.302 1.00 95.12 108 LEU A N 1
ATOM 852 C CA . LEU A 1 108 ? -1.193 2.406 -5.017 1.00 95.12 108 LEU A CA 1
ATOM 853 C C . LEU A 1 108 ? -0.997 1.058 -5.723 1.00 95.12 108 LEU A C 1
ATOM 855 O O . LEU A 1 108 ? -0.451 1.028 -6.824 1.00 95.12 108 LEU A O 1
ATOM 859 N N . VAL A 1 109 ? -1.419 -0.045 -5.106 1.00 96.38 109 VAL A N 1
ATOM 860 C CA . VAL A 1 109 ? -1.262 -1.391 -5.669 1.00 96.38 109 VAL A CA 1
ATOM 861 C C . VAL A 1 109 ? -2.286 -1.669 -6.770 1.00 96.38 109 VAL A C 1
ATOM 863 O O . VAL A 1 109 ? -1.909 -2.133 -7.845 1.00 96.38 109 VAL A O 1
ATOM 866 N N . ILE A 1 110 ? -3.564 -1.379 -6.524 1.0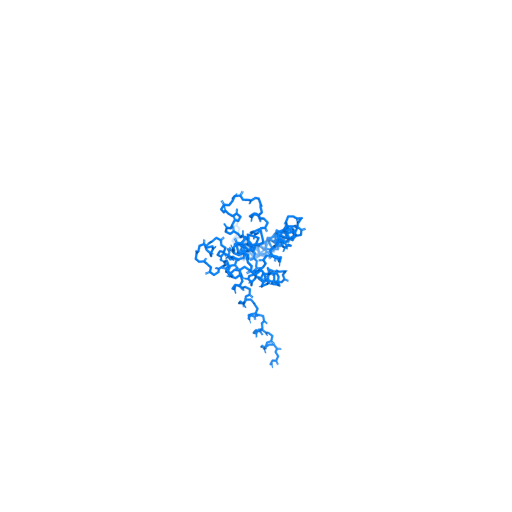0 97.31 110 ILE A N 1
ATOM 867 C CA . ILE A 1 110 ? -4.666 -1.695 -7.442 1.00 97.31 110 ILE A CA 1
ATOM 868 C C . ILE A 1 110 ? -4.602 -0.831 -8.708 1.00 97.31 110 ILE A C 1
ATOM 870 O O . ILE A 1 110 ? -4.793 -1.348 -9.806 1.00 97.31 110 ILE A O 1
ATOM 874 N N . GLU A 1 111 ? -4.216 0.442 -8.587 1.00 93.44 111 GLU A N 1
ATOM 875 C CA . GLU A 1 111 ? -4.039 1.349 -9.733 1.00 93.44 111 GLU A CA 1
ATOM 876 C C . GLU A 1 111 ? -2.708 1.128 -10.483 1.00 93.44 111 GLU A C 1
ATOM 878 O O . GLU A 1 111 ? -2.393 1.830 -11.444 1.00 93.44 111 GLU A O 1
ATOM 883 N N . GLY A 1 112 ? -1.883 0.168 -10.050 1.00 90.50 112 GLY A N 1
ATOM 884 C CA . GLY A 1 112 ? -0.619 -0.170 -10.710 1.00 90.50 112 GLY A CA 1
ATOM 885 C C . GLY A 1 112 ? 0.521 0.830 -10.481 1.00 90.50 112 GLY A C 1
ATOM 886 O O . GLY A 1 112 ? 1.556 0.742 -11.144 1.00 90.50 112 GLY A O 1
ATOM 887 N N . CYS A 1 113 ? 0.380 1.756 -9.529 1.00 89.06 113 CYS A N 1
ATOM 888 C CA . CYS A 1 113 ? 1.449 2.670 -9.110 1.00 89.06 113 CYS A CA 1
ATOM 889 C C . CYS A 1 113 ? 2.561 1.955 -8.319 1.00 89.06 113 CYS A C 1
ATOM 891 O O . CYS A 1 113 ? 3.701 2.419 -8.284 1.00 89.06 113 CYS A O 1
ATOM 893 N N . MET A 1 114 ? 2.239 0.829 -7.680 1.00 90.81 114 MET A N 1
ATOM 894 C CA . MET A 1 114 ? 3.158 -0.030 -6.943 1.00 90.81 114 MET A CA 1
ATOM 895 C C . MET A 1 114 ? 2.914 -1.495 -7.308 1.00 90.81 114 MET A C 1
ATOM 897 O O . MET A 1 114 ? 1.777 -1.949 -7.374 1.00 90.81 114 MET A O 1
ATOM 901 N N . SER A 1 115 ? 3.987 -2.268 -7.502 1.00 92.56 115 SER A N 1
ATOM 902 C CA . SER A 1 115 ? 3.849 -3.711 -7.722 1.00 92.56 115 SER A CA 1
ATOM 903 C C . SER A 1 115 ? 3.271 -4.400 -6.484 1.00 92.56 115 SER A C 1
ATOM 905 O O . SER A 1 115 ? 3.834 -4.281 -5.392 1.00 92.56 115 SER A O 1
ATOM 907 N N . CYS A 1 116 ? 2.221 -5.205 -6.676 1.00 96.00 116 CYS A N 1
ATOM 908 C CA . CYS A 1 116 ? 1.659 -6.055 -5.625 1.00 96.00 116 CYS A CA 1
ATOM 909 C C . CYS A 1 116 ? 2.715 -6.989 -5.018 1.00 96.00 116 CYS A C 1
ATOM 911 O O . CYS A 1 116 ? 2.727 -7.182 -3.807 1.00 96.00 116 CYS A O 1
ATOM 913 N N . SER A 1 117 ? 3.639 -7.522 -5.827 1.00 95.31 117 SER A N 1
ATOM 914 C CA . SER A 1 117 ? 4.690 -8.424 -5.339 1.00 95.31 117 SER A CA 1
ATOM 915 C C . SER A 1 117 ? 5.613 -7.735 -4.330 1.00 95.31 117 SER A C 1
ATOM 917 O O . SER A 1 117 ? 5.958 -8.318 -3.308 1.00 95.31 117 SER A O 1
ATOM 919 N N . ILE A 1 118 ? 5.967 -6.476 -4.600 1.00 93.44 118 ILE A N 1
ATOM 920 C CA . ILE A 1 118 ? 6.832 -5.665 -3.739 1.00 93.44 118 ILE A CA 1
ATOM 921 C C . ILE A 1 118 ? 6.072 -5.278 -2.474 1.00 93.44 118 ILE A C 1
ATOM 923 O O . ILE A 1 118 ? 6.592 -5.434 -1.375 1.00 93.44 118 ILE A O 1
ATOM 927 N N . ALA A 1 119 ? 4.827 -4.815 -2.611 1.00 96.12 119 ALA A N 1
ATOM 928 C CA . ALA A 1 119 ? 4.002 -4.472 -1.459 1.00 96.12 119 ALA A CA 1
ATOM 929 C C . ALA A 1 119 ? 3.786 -5.684 -0.532 1.00 96.12 119 ALA A C 1
ATOM 931 O O . ALA A 1 119 ? 3.872 -5.557 0.689 1.00 96.12 119 ALA A O 1
ATOM 932 N N . TYR A 1 120 ? 3.564 -6.867 -1.109 1.00 97.56 120 TYR A N 1
ATOM 933 C CA . TYR A 1 120 ? 3.430 -8.121 -0.376 1.00 97.56 120 TYR A CA 1
ATOM 934 C C . TYR A 1 120 ? 4.687 -8.438 0.444 1.00 97.56 120 TYR A C 1
ATOM 936 O O . TYR A 1 120 ? 4.575 -8.739 1.630 1.00 97.56 120 TYR A O 1
ATOM 944 N N . ASP A 1 121 ? 5.881 -8.315 -0.146 1.00 95.19 121 ASP A N 1
ATOM 945 C CA . ASP A 1 121 ? 7.145 -8.633 0.537 1.00 95.19 121 ASP A CA 1
ATOM 946 C C . ASP A 1 121 ? 7.364 -7.813 1.818 1.00 95.19 121 ASP A C 1
ATOM 948 O O . ASP A 1 121 ? 7.955 -8.310 2.775 1.00 95.19 121 ASP A O 1
ATOM 952 N N . PHE A 1 122 ? 6.867 -6.575 1.855 1.00 95.12 122 PHE A N 1
ATOM 953 C CA . PHE A 1 122 ? 7.066 -5.666 2.984 1.00 95.12 122 PHE A CA 1
ATOM 954 C C . PHE A 1 122 ? 5.890 -5.616 3.966 1.00 95.12 122 PHE A C 1
ATOM 956 O O . PHE A 1 122 ? 6.109 -5.515 5.174 1.00 95.12 122 PHE A O 1
ATOM 963 N N . TRP A 1 123 ? 4.646 -5.680 3.480 1.00 97.44 123 TRP A N 1
ATOM 964 C CA . TRP A 1 123 ? 3.457 -5.379 4.289 1.00 97.44 123 TRP A CA 1
ATOM 965 C C . TRP A 1 123 ? 2.479 -6.539 4.459 1.00 97.44 123 TRP A C 1
ATOM 967 O O . TRP A 1 123 ? 1.441 -6.334 5.091 1.00 97.44 123 TRP A O 1
ATOM 977 N N . LYS A 1 124 ? 2.777 -7.751 3.967 1.00 97.31 124 LYS A N 1
ATOM 978 C CA . LYS A 1 124 ? 1.877 -8.906 4.126 1.00 97.31 124 LYS A CA 1
ATOM 979 C C . LYS A 1 124 ? 1.423 -9.095 5.576 1.00 97.31 124 LYS A C 1
ATOM 981 O O . LYS A 1 124 ? 0.227 -9.048 5.846 1.00 97.31 124 LYS A O 1
ATOM 986 N N . GLU A 1 125 ? 2.354 -9.279 6.508 1.00 97.44 125 GLU A N 1
ATOM 987 C CA . GLU A 1 125 ? 2.005 -9.589 7.903 1.00 97.44 125 GLU A CA 1
ATOM 988 C C . GLU A 1 125 ? 1.154 -8.476 8.558 1.00 97.44 125 GLU A C 1
ATOM 990 O O . GLU A 1 125 ? 0.085 -8.781 9.098 1.00 97.44 125 GLU A O 1
ATOM 995 N N . PRO A 1 126 ? 1.520 -7.177 8.451 1.00 97.50 126 PRO A N 1
ATOM 996 C CA . PRO A 1 126 ? 0.658 -6.092 8.913 1.00 97.50 126 PRO A CA 1
ATOM 997 C C . PRO A 1 126 ? -0.734 -6.064 8.268 1.00 97.50 126 PRO A C 1
ATOM 999 O O . PRO A 1 126 ? -1.719 -5.890 8.986 1.00 97.50 126 PRO A O 1
ATOM 1002 N N . VAL A 1 127 ? -0.837 -6.242 6.945 1.00 98.19 127 VAL A N 1
ATOM 1003 C CA . VAL A 1 127 ? -2.125 -6.214 6.231 1.00 98.19 127 VAL A CA 1
ATOM 1004 C C . VAL A 1 127 ? -3.050 -7.311 6.747 1.00 98.19 127 VAL A C 1
ATOM 1006 O O . VAL A 1 127 ? -4.203 -7.028 7.062 1.00 98.19 127 VAL A O 1
ATOM 1009 N N . TYR A 1 128 ? -2.554 -8.540 6.901 1.00 98.19 128 TYR A N 1
ATOM 1010 C CA . TYR A 1 128 ? -3.359 -9.664 7.390 1.00 98.19 128 TYR A CA 1
ATOM 1011 C C . TYR A 1 128 ? -3.814 -9.444 8.835 1.00 98.19 128 TYR A C 1
ATOM 1013 O O . TYR A 1 128 ? -4.992 -9.635 9.153 1.00 98.19 128 TYR A O 1
ATOM 1021 N N . HIS A 1 129 ? -2.901 -8.997 9.704 1.00 97.31 129 HIS A N 1
ATOM 1022 C CA . 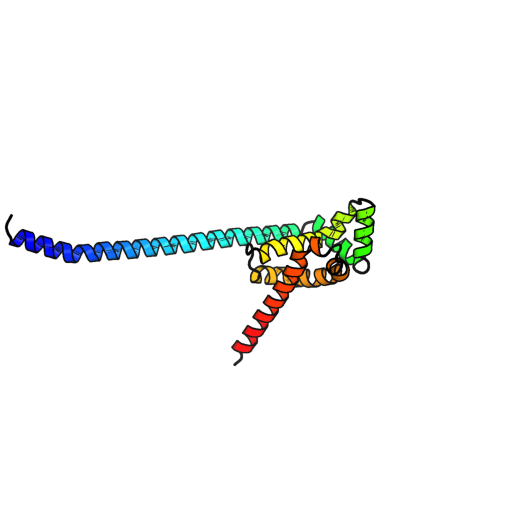HIS A 1 129 ? -3.221 -8.694 11.099 1.00 97.31 129 HIS A CA 1
ATOM 1023 C C . HIS A 1 129 ? -4.309 -7.626 11.203 1.00 97.31 129 HIS A C 1
ATOM 1025 O O . HIS A 1 129 ? -5.357 -7.857 11.810 1.00 97.31 129 HIS A O 1
ATOM 1031 N N . TYR A 1 130 ? -4.099 -6.464 10.582 1.00 97.75 130 TYR A N 1
ATOM 1032 C CA . TYR A 1 130 ? -5.033 -5.351 10.722 1.00 97.75 130 TYR A CA 1
ATOM 1033 C C . TYR A 1 130 ? -6.329 -5.571 9.949 1.00 97.75 130 TYR A C 1
ATOM 1035 O O . TYR A 1 130 ? -7.375 -5.175 10.449 1.00 97.75 130 TYR A O 1
ATOM 1043 N N . HIS A 1 131 ? -6.329 -6.279 8.820 1.00 97.62 131 HIS A N 1
ATOM 1044 C CA . HIS A 1 131 ? -7.586 -6.665 8.178 1.00 97.62 131 HIS A CA 1
ATOM 1045 C C . HIS A 1 131 ? -8.446 -7.512 9.130 1.00 97.62 131 HIS A C 1
ATOM 1047 O O . HIS A 1 131 ? -9.660 -7.332 9.206 1.00 97.62 131 HIS A O 1
ATOM 1053 N N . ASN A 1 132 ? -7.837 -8.419 9.901 1.00 96.25 132 ASN A N 1
ATOM 1054 C CA . ASN A 1 132 ? -8.568 -9.206 10.892 1.00 96.25 132 ASN A CA 1
ATOM 1055 C C . ASN A 1 132 ? -9.060 -8.356 12.077 1.00 96.25 132 ASN A C 1
ATOM 1057 O O . ASN A 1 132 ? -10.203 -8.508 12.504 1.00 96.25 132 ASN A O 1
ATOM 1061 N N . VAL A 1 133 ? -8.235 -7.432 12.583 1.00 95.94 133 VAL A N 1
ATOM 1062 C CA . VAL A 1 133 ? -8.631 -6.511 13.666 1.00 95.94 133 VAL A CA 1
ATOM 1063 C C . VAL A 1 133 ? -9.794 -5.606 13.237 1.00 95.94 133 VAL A C 1
ATOM 1065 O O . VAL A 1 133 ? -10.761 -5.445 13.978 1.00 95.94 133 VAL A O 1
ATOM 1068 N N . TYR A 1 134 ? -9.748 -5.072 12.017 1.00 96.38 134 TYR A N 1
ATOM 1069 C CA . TYR A 1 134 ? -10.801 -4.221 11.464 1.00 96.38 134 TYR A CA 1
ATOM 1070 C C . TYR A 1 134 ? -11.978 -5.000 10.873 1.00 96.38 134 TYR A C 1
ATOM 1072 O O . TYR A 1 134 ? -12.916 -4.373 10.394 1.00 96.38 134 TYR A O 1
ATOM 1080 N N . LYS A 1 135 ? -11.996 -6.337 10.921 1.00 95.00 135 LYS A N 1
ATOM 1081 C CA . LYS A 1 135 ? -13.000 -7.157 10.226 1.00 95.00 135 LYS A CA 1
ATOM 1082 C C . LYS A 1 135 ? -14.442 -6.705 10.482 1.00 95.00 135 LYS A C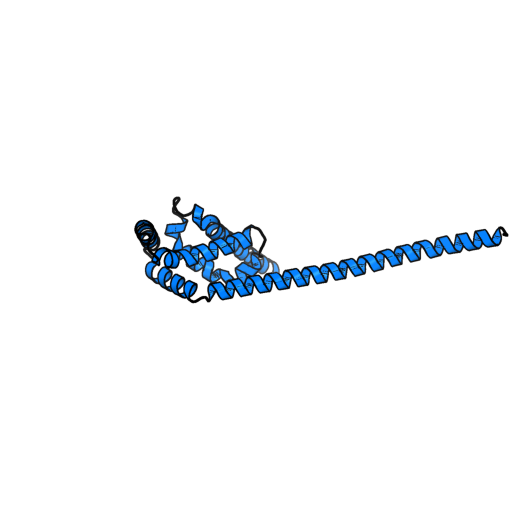 1
ATOM 1084 O O . LYS A 1 135 ? -15.210 -6.536 9.547 1.00 95.00 135 LYS A O 1
ATOM 1089 N N . THR A 1 136 ? -14.791 -6.426 11.738 1.00 93.94 136 THR A N 1
ATOM 1090 C CA . THR A 1 136 ? -16.146 -5.963 12.107 1.00 93.94 136 THR A CA 1
ATOM 1091 C C . THR A 1 136 ? -16.515 -4.588 11.539 1.00 93.94 136 THR A C 1
ATOM 1093 O O . THR A 1 136 ? -17.698 -4.289 11.402 1.00 93.94 136 THR A O 1
ATOM 1096 N N . VAL A 1 137 ? -15.520 -3.758 11.222 1.00 94.44 137 VAL A N 1
ATOM 1097 C CA . VAL A 1 137 ? -15.671 -2.452 10.567 1.00 94.44 137 VAL A CA 1
ATOM 1098 C C . VAL A 1 137 ? -15.730 -2.629 9.049 1.00 94.44 137 VAL A C 1
ATOM 1100 O O . VAL A 1 137 ? -16.584 -2.039 8.400 1.00 94.44 137 VAL A O 1
ATOM 1103 N N . LEU A 1 138 ? -14.847 -3.455 8.483 1.00 94.94 138 LEU A N 1
ATOM 1104 C CA . LEU A 1 138 ? -14.755 -3.691 7.038 1.00 94.94 138 LEU A CA 1
ATOM 1105 C C . LEU A 1 138 ? -15.967 -4.452 6.487 1.00 94.94 138 LEU A C 1
ATOM 1107 O O . LEU A 1 138 ? -16.374 -4.195 5.360 1.00 94.94 138 LEU A O 1
ATOM 1111 N N . ASP A 1 139 ? -16.568 -5.336 7.283 1.00 93.56 139 ASP A N 1
ATOM 1112 C CA . ASP A 1 139 ? -17.771 -6.088 6.905 1.00 93.56 139 ASP A CA 1
ATOM 1113 C C . ASP A 1 139 ? -19.062 -5.243 7.037 1.00 93.56 139 ASP A C 1
ATOM 1115 O O . ASP A 1 139 ? -20.133 -5.669 6.603 1.00 93.56 139 ASP A O 1
ATOM 1119 N N . ASP A 1 140 ? -18.996 -4.047 7.637 1.00 92.25 140 ASP A N 1
ATOM 1120 C CA . ASP A 1 140 ? -20.153 -3.165 7.807 1.00 92.25 140 ASP A CA 1
ATOM 1121 C C . ASP A 1 140 ? -20.428 -2.348 6.529 1.00 92.25 140 ASP A C 1
ATOM 1123 O O . ASP A 1 140 ? -19.574 -1.558 6.114 1.00 92.25 140 ASP A O 1
ATOM 1127 N N . PRO A 1 141 ? -21.632 -2.421 5.926 1.00 89.88 141 PRO A N 1
ATOM 1128 C CA . PRO A 1 141 ? -22.009 -1.593 4.778 1.00 89.88 141 PRO A CA 1
ATOM 1129 C C . PRO A 1 141 ? -21.785 -0.084 4.971 1.00 89.88 141 PRO A C 1
ATOM 1131 O O . PRO A 1 141 ? -21.497 0.619 4.006 1.00 89.88 141 PRO A O 1
ATOM 1134 N N . LYS A 1 142 ? -21.876 0.426 6.207 1.00 87.25 142 LYS A N 1
ATOM 1135 C CA . LYS A 1 142 ? -21.652 1.845 6.523 1.00 87.25 142 LYS A CA 1
ATOM 1136 C C . LYS A 1 142 ? -20.187 2.273 6.357 1.00 87.25 142 LYS A C 1
ATOM 1138 O O . LYS A 1 142 ? -19.921 3.442 6.072 1.00 87.25 142 LYS A O 1
ATOM 1143 N N . HIS A 1 143 ? -19.246 1.355 6.571 1.00 86.00 143 HIS A N 1
ATOM 1144 C CA . HIS A 1 143 ? -17.812 1.651 6.638 1.00 86.00 143 HIS A CA 1
ATOM 1145 C C . HIS A 1 143 ? -16.998 0.986 5.521 1.00 86.00 143 HIS A C 1
ATOM 1147 O O . HIS A 1 143 ? -15.976 1.537 5.124 1.00 86.00 143 HIS A O 1
ATOM 1153 N N . SER A 1 144 ? -17.464 -0.135 4.974 1.00 86.62 144 SER A N 1
ATOM 1154 C CA . SER A 1 144 ? -16.812 -0.898 3.900 1.00 86.62 144 SER A CA 1
ATOM 1155 C C . SER A 1 144 ? -16.436 -0.048 2.684 1.00 86.62 144 SER A C 1
ATOM 1157 O O . SER A 1 144 ? -15.334 -0.180 2.163 1.00 86.62 144 SER A O 1
ATOM 1159 N N . SER A 1 145 ? -17.297 0.885 2.265 1.00 89.75 145 SER A N 1
ATOM 1160 C CA . SER A 1 145 ? -17.013 1.778 1.133 1.00 89.75 145 SER A CA 1
ATOM 1161 C C . SER A 1 145 ? -15.860 2.750 1.399 1.00 89.75 145 SER A C 1
ATOM 1163 O O . SER A 1 145 ? -15.141 3.102 0.467 1.00 89.75 145 SER A O 1
ATOM 1165 N N . LYS A 1 146 ? -15.650 3.150 2.662 1.00 90.19 146 LYS A N 1
ATOM 1166 C CA . LYS A 1 146 ? -14.566 4.060 3.069 1.00 90.19 146 LYS A CA 1
ATOM 1167 C C . LYS A 1 146 ? -13.192 3.389 3.071 1.00 90.19 146 LYS A C 1
ATOM 1169 O O . LYS A 1 146 ? -12.199 4.097 3.029 1.00 90.19 146 LYS A O 1
ATOM 1174 N N . PHE A 1 147 ? -13.155 2.059 3.152 1.00 95.31 147 PHE A N 1
ATOM 1175 C CA . PHE A 1 147 ? -11.932 1.256 3.237 1.00 95.31 147 PHE A CA 1
ATOM 1176 C C . PHE A 1 147 ? -11.902 0.165 2.157 1.00 95.31 147 PHE A C 1
ATOM 1178 O O . PHE A 1 147 ? -11.443 -0.958 2.387 1.00 95.31 147 PHE A O 1
ATOM 1185 N N . SER A 1 148 ? -12.482 0.466 0.995 1.00 96.38 148 SER A N 1
ATOM 1186 C CA . SER A 1 148 ? -12.663 -0.502 -0.087 1.00 96.38 148 SER A CA 1
ATOM 1187 C C . SER A 1 148 ? -11.324 -1.003 -0.626 1.00 96.38 148 SER A C 1
ATOM 1189 O O . SER A 1 148 ? -11.148 -2.212 -0.790 1.00 96.38 148 SER A O 1
ATOM 1191 N N . TYR A 1 149 ? -10.343 -0.117 -0.787 1.00 97.81 149 TYR A N 1
ATOM 1192 C CA . TYR A 1 149 ? -9.016 -0.491 -1.258 1.00 97.81 149 TYR A CA 1
ATOM 1193 C C . TYR A 1 149 ? -8.230 -1.283 -0.220 1.00 97.81 149 TYR A C 1
ATOM 1195 O O . TYR A 1 149 ? -7.412 -2.116 -0.598 1.00 97.81 149 TYR A O 1
ATOM 1203 N N . PHE A 1 150 ? -8.498 -1.118 1.079 1.00 98.06 150 PHE A N 1
ATOM 1204 C CA . PHE A 1 150 ? -7.912 -2.005 2.087 1.00 98.06 150 PHE A CA 1
ATOM 1205 C C . PHE A 1 150 ? -8.423 -3.451 1.923 1.00 98.06 150 PHE A C 1
ATOM 1207 O O . PHE A 1 150 ? -7.647 -4.411 1.978 1.00 98.06 150 PHE A O 1
ATOM 1214 N N . ILE A 1 151 ? -9.721 -3.623 1.660 1.00 97.69 151 ILE A N 1
ATOM 1215 C CA . ILE A 1 151 ? -10.314 -4.945 1.400 1.00 97.69 151 ILE A CA 1
ATOM 1216 C C . ILE A 1 151 ? -9.716 -5.554 0.123 1.00 97.69 151 ILE A C 1
ATOM 1218 O O . ILE A 1 151 ? -9.343 -6.731 0.104 1.00 97.69 151 ILE A O 1
ATOM 1222 N N . GLU A 1 152 ? -9.597 -4.757 -0.938 1.00 98.00 152 GLU A N 1
ATOM 1223 C CA . GLU A 1 152 ? -9.014 -5.193 -2.209 1.00 98.00 152 GLU A CA 1
ATOM 1224 C C . GLU A 1 152 ? -7.527 -5.523 -2.092 1.00 98.00 152 GLU A C 1
ATOM 1226 O O . GLU A 1 152 ? -7.098 -6.554 -2.606 1.00 98.00 152 GLU A O 1
ATOM 1231 N N . LEU A 1 153 ? -6.757 -4.728 -1.346 1.00 98.50 153 LEU A N 1
ATOM 1232 C CA . LEU A 1 153 ? -5.347 -4.991 -1.064 1.00 98.50 153 LEU A CA 1
ATOM 1233 C C . LEU A 1 153 ? -5.159 -6.354 -0.399 1.00 98.50 153 LEU A C 1
ATOM 1235 O O . LEU A 1 153 ? -4.314 -7.146 -0.815 1.00 98.50 153 LEU A O 1
ATOM 1239 N N . HIS A 1 154 ? -5.962 -6.656 0.622 1.00 98.38 154 HIS A N 1
ATOM 1240 C CA . HIS A 1 154 ? -5.891 -7.946 1.300 1.00 98.38 154 HIS A CA 1
ATOM 1241 C C . HIS A 1 154 ? -6.255 -9.110 0.363 1.00 98.38 154 HIS A C 1
ATOM 1243 O O . HIS A 1 154 ? -5.622 -10.166 0.431 1.00 98.38 154 HIS A O 1
ATOM 1249 N N . ARG A 1 155 ? -7.216 -8.925 -0.555 1.00 98.12 155 ARG A N 1
ATOM 1250 C CA . ARG A 1 155 ? -7.520 -9.914 -1.604 1.00 98.12 155 ARG A CA 1
ATOM 1251 C C . ARG A 1 155 ? -6.336 -10.107 -2.552 1.00 98.12 155 ARG A C 1
ATOM 1253 O O . ARG A 1 155 ? -5.916 -11.242 -2.754 1.00 98.12 155 ARG A O 1
ATOM 1260 N N . ALA A 1 156 ? -5.759 -9.019 -3.057 1.00 98.06 156 ALA A N 1
ATOM 1261 C CA . ALA A 1 156 ? -4.599 -9.058 -3.943 1.00 98.06 156 ALA A CA 1
ATOM 1262 C C . ALA A 1 156 ? -3.411 -9.781 -3.287 1.00 98.06 156 ALA A C 1
ATOM 1264 O O . ALA A 1 156 ? -2.726 -10.575 -3.929 1.00 98.06 156 ALA A O 1
ATOM 1265 N N . PHE A 1 157 ? -3.202 -9.585 -1.982 1.00 98.38 157 PHE A N 1
ATOM 1266 C CA . PHE A 1 157 ? -2.155 -10.293 -1.250 1.00 98.38 157 PHE A CA 1
ATOM 1267 C C . PHE A 1 157 ? -2.426 -11.794 -1.099 1.00 98.38 157 PHE A C 1
ATOM 1269 O O . PHE A 1 157 ? -1.474 -12.570 -1.087 1.00 98.38 157 PHE A O 1
ATOM 1276 N N . LYS A 1 158 ? -3.684 -12.230 -0.981 1.00 97.94 158 LYS A N 1
ATOM 1277 C CA . LYS A 1 158 ? -4.017 -13.665 -0.997 1.00 97.94 158 LYS A CA 1
ATOM 1278 C C . LYS A 1 158 ? -3.735 -14.291 -2.357 1.00 97.94 158 LYS A C 1
ATOM 1280 O O . LYS A 1 158 ? -3.106 -15.339 -2.429 1.00 97.94 158 LYS A O 1
ATOM 1285 N N . GLU A 1 159 ? -4.116 -13.609 -3.432 1.00 97.38 159 GLU A N 1
ATOM 1286 C CA . GLU A 1 159 ? -3.820 -14.065 -4.794 1.00 97.38 159 GLU A CA 1
ATOM 1287 C C . GLU A 1 159 ? -2.306 -14.135 -5.057 1.00 97.38 159 GLU A C 1
ATOM 1289 O O . GLU A 1 159 ? -1.820 -15.069 -5.692 1.00 97.38 159 GLU A O 1
ATOM 1294 N N . GLU A 1 160 ? -1.534 -13.163 -4.562 1.00 97.25 160 GLU A N 1
ATOM 1295 C CA . GLU A 1 160 ? -0.068 -13.162 -4.657 1.00 97.25 160 GLU A CA 1
ATOM 1296 C C . GLU A 1 160 ? 0.567 -14.318 -3.866 1.00 97.25 160 GLU A C 1
ATOM 1298 O O . GLU A 1 160 ? 1.509 -14.959 -4.340 1.00 97.25 160 GLU A O 1
ATOM 1303 N N . GLU A 1 161 ? 0.032 -14.634 -2.685 1.00 96.75 161 GLU A N 1
ATOM 1304 C CA . GLU A 1 161 ? 0.447 -15.798 -1.901 1.00 96.75 161 GLU A CA 1
ATOM 1305 C C . GLU A 1 161 ? 0.203 -17.108 -2.665 1.00 96.75 161 GLU A C 1
ATOM 1307 O O . GLU A 1 161 ? 1.121 -17.920 -2.817 1.00 96.75 161 GLU A O 1
ATOM 1312 N N . GLU A 1 162 ? -0.999 -17.292 -3.213 1.00 95.69 162 GLU A N 1
ATOM 1313 C CA . GLU A 1 162 ? -1.371 -18.468 -4.008 1.00 95.69 162 GLU A CA 1
ATOM 1314 C C . GLU A 1 162 ? -0.469 -18.637 -5.240 1.00 95.69 162 GLU A C 1
ATOM 1316 O O . GLU A 1 162 ? 0.056 -19.731 -5.488 1.00 95.69 162 GLU A O 1
ATOM 1321 N N . LYS A 1 163 ? -0.200 -17.544 -5.971 1.00 94.75 163 LYS A N 1
ATOM 1322 C CA . LYS A 1 163 ? 0.741 -17.537 -7.105 1.00 94.75 163 LYS A CA 1
ATOM 1323 C C . LYS A 1 163 ? 2.115 -18.052 -6.679 1.00 94.75 163 LYS A C 1
ATOM 1325 O O . LYS A 1 163 ? 2.660 -18.952 -7.321 1.00 94.75 163 LYS A O 1
ATOM 1330 N N . ARG A 1 164 ? 2.658 -17.559 -5.563 1.00 93.06 164 ARG A N 1
ATOM 1331 C CA . ARG A 1 164 ? 3.975 -17.976 -5.048 1.00 93.06 164 ARG A CA 1
ATOM 1332 C C . ARG A 1 164 ? 4.007 -19.435 -4.592 1.00 93.06 164 ARG A C 1
ATOM 1334 O O . ARG A 1 164 ? 5.026 -20.102 -4.781 1.00 93.06 164 ARG A O 1
ATOM 1341 N N . HIS A 1 165 ? 2.917 -19.950 -4.024 1.00 90.00 165 HIS A N 1
ATOM 1342 C CA . HIS A 1 165 ? 2.809 -21.368 -3.669 1.00 90.00 165 HIS A CA 1
ATOM 1343 C C . HIS A 1 165 ? 2.763 -22.277 -4.904 1.00 90.00 165 HIS A C 1
ATOM 1345 O O . HIS A 1 165 ? 3.453 -23.297 -4.930 1.00 90.00 165 HIS A O 1
ATOM 1351 N N . SER A 1 166 ? 2.024 -21.892 -5.949 1.00 88.75 166 SER A N 1
ATOM 1352 C CA . SER A 1 166 ? 1.902 -22.686 -7.182 1.00 88.75 166 SER A CA 1
ATOM 1353 C C . SER A 1 166 ? 3.234 -22.872 -7.926 1.00 88.75 166 SER A C 1
ATOM 1355 O O . SER A 1 166 ? 3.514 -23.959 -8.437 1.00 88.75 166 SER A O 1
ATOM 1357 N N . ILE A 1 167 ? 4.093 -21.843 -7.918 1.00 81.38 167 ILE A N 1
ATOM 1358 C CA . 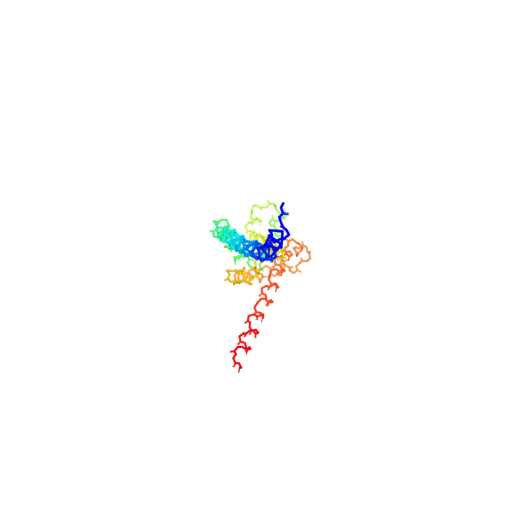ILE A 1 167 ? 5.421 -21.869 -8.548 1.00 81.38 167 ILE A CA 1
ATOM 1359 C C . ILE A 1 167 ? 6.346 -22.857 -7.828 1.00 81.38 167 ILE A C 1
ATOM 1361 O O . ILE A 1 167 ? 7.023 -23.644 -8.484 1.00 81.38 167 ILE A O 1
ATOM 1365 N N . LYS A 1 168 ? 6.342 -22.873 -6.486 1.00 72.75 168 LYS A N 1
ATOM 1366 C CA . LYS A 1 168 ? 7.193 -23.783 -5.697 1.00 72.75 168 LYS A CA 1
ATOM 1367 C C . LYS A 1 168 ? 6.892 -25.260 -5.974 1.00 72.75 168 LYS A C 1
ATOM 1369 O O . LYS A 1 168 ? 7.822 -26.066 -6.037 1.00 72.75 168 LYS A O 1
ATOM 1374 N N . HIS A 1 169 ? 5.619 -25.605 -6.166 1.00 62.19 169 HIS A N 1
ATOM 1375 C CA . HIS A 1 169 ? 5.208 -26.977 -6.472 1.00 62.19 169 HIS A CA 1
ATOM 1376 C C . HIS A 1 169 ? 5.628 -27.437 -7.876 1.00 62.19 169 HIS A C 1
ATOM 1378 O O . HIS A 1 169 ? 6.061 -28.573 -8.009 1.00 62.19 169 HIS A O 1
ATOM 1384 N N . HIS A 1 170 ? 5.612 -26.559 -8.885 1.00 57.34 170 HIS A N 1
ATOM 1385 C CA . HIS A 1 170 ? 6.056 -26.907 -10.245 1.00 57.34 170 HIS A CA 1
ATOM 1386 C C . HIS A 1 170 ? 7.581 -27.002 -10.397 1.00 57.34 170 HIS A C 1
ATOM 1388 O O . HIS A 1 170 ? 8.065 -27.659 -11.306 1.00 57.34 170 HIS A O 1
ATOM 1394 N N . SER A 1 171 ? 8.359 -26.353 -9.527 1.00 58.88 171 SER A N 1
ATOM 1395 C CA . SER A 1 171 ? 9.830 -26.437 -9.542 1.00 58.88 171 SER A CA 1
ATOM 1396 C C . SER A 1 171 ? 10.407 -27.662 -8.815 1.00 58.88 171 SER A C 1
ATOM 1398 O O . SER A 1 171 ? 11.625 -27.771 -8.690 1.00 58.88 171 SER A O 1
ATOM 1400 N N . SER A 1 172 ? 9.548 -28.539 -8.285 1.00 53.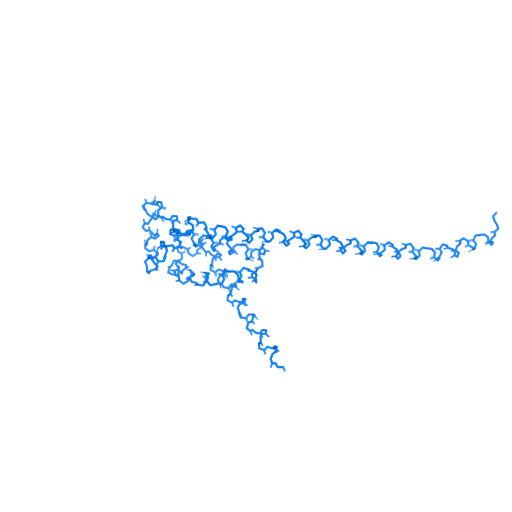38 172 SER A N 1
ATOM 1401 C CA . SER A 1 172 ? 9.940 -29.736 -7.524 1.00 53.38 172 SER A CA 1
ATOM 1402 C C . SER A 1 172 ? 9.637 -31.053 -8.262 1.00 53.38 172 SER A C 1
ATOM 1404 O O . SER A 1 172 ? 9.818 -32.118 -7.671 1.00 53.38 172 SER A O 1
ATOM 1406 N N . GLU A 1 173 ? 9.180 -30.975 -9.516 1.00 46.81 173 GLU A N 1
ATOM 1407 C CA . GLU A 1 173 ? 8.983 -32.094 -10.457 1.00 46.81 173 GLU A CA 1
ATOM 1408 C C . GLU A 1 173 ? 10.061 -32.071 -11.549 1.00 46.81 173 GLU A C 1
ATOM 1410 O O . GLU A 1 173 ? 10.527 -33.170 -11.929 1.00 46.81 173 GLU A O 1
#

Sequence (173 aa):
MDAKTIENAANVAVIVTPLVIAAGFIFAYAHWKVDEKQNRAIINTRLTETVLRLFELWESPEMRKGRARVNVDAKQLKIAIEEADKQNSDILFDLVVVANYFDSLGVLVIEGCMSCSIAYDFWKEPVYHYHNVYKTVLDDPKHSSKFSYFIELHRAFKEEEEKRHSIKHHSSE

Radius of gyration: 28.77 Å; chains: 1; bounding box: 55×46×92 Å

Foldseek 3Di:
DDPVVVVVVVVVCVVVVVVVVVVVVVVVVVVVVVVVVVVVVVLVVVQVVVVVVLVCLCPDPLNVQLVVVLVVCLVPLVVVLVVCVVVVHPVNCSSCVLLVSLLVVLCCPVVVVHPLLVCLVPCVVVLVVVCNSCVVQCVDPVRVVVNVSSVVSNVSSVVSVVVVVVVVVVVVD

pLDDT: mean 89.11, std 9.89, range [46.81, 98.5]